Protein AF-A0A7J9PW36-F1 (afdb_monomer)

Sequence (111 aa):
MMLSTEISGLKLRNPTILASGILGETGESLINAARNGAGAVTTKSIGIKPKKGNKNPTVLETEYGLINAVGLANPGIDNYENEIKTALKSNVPVIGSVFGKNKKEFVLVSK

Solvent-accessible surface area (backbone atoms only — not comparable to full-atom values): 6256 Å² total; per-residue (Å²): 136,87,55,56,44,73,57,98,85,43,81,22,75,27,83,45,61,44,52,62,67,55,70,11,84,44,15,66,40,31,27,50,45,33,74,74,66,35,19,24,34,24,33,32,51,32,27,73,62,60,34,86,37,48,75,81,85,32,69,45,82,52,101,90,46,77,50,75,53,50,63,65,51,30,71,9,48,88,70,38,55,66,33,51,62,46,25,65,72,34,83,42,57,71,43,84,36,66,48,41,99,45,72,71,46,33,58,63,62,74,108

Mean predicted aligned error: 3.19 Å

Nearest PDB structures (foldseek):
  3tro-assembly1_B  TM=8.737E-01  e=1.787E-08  Leishmania major strain Friedlin
  1jub-assembly1_A  TM=8.792E-01  e=3.241E-08  Lactococcus lactis
  3w87-assembly1_A  TM=8.832E-01  e=5.879E-08  Trypanosoma cruzi strain CL Brener
  3mhu-assembly1_A  TM=8.836E-01  e=6.281E-08  Leishmania major strain Friedlin
  3gz3-assembly1_A  TM=8.705E-01  e=5.879E-08  Leishmania major

Radius of gyration: 15.06 Å; Cα contacts (8 Å, |Δi|>4): 206; chains: 1; bounding box: 43×25×38 Å

Secondary structure (DSSP, 8-state):
----EEETTEEESSS-BPPTTSS-SSHHHHHHHHHTT-SBEE---B-SS-B--SPSP-EEEETTEEEE-----B--GGGTHHHHHHHGGGSS-EE--B--SSHHHHHHHT-

pLDDT: mean 94.71, std 4.15, range [74.56, 98.19]

Foldseek 3Di:
DQQWDADPNFTFSHPAEADAPPLAQALVSLLVVLVVPGREYEHHAAFAAADQFDDPPAWDADPVGIDGRRRSGHHHDVVCVVRVVSNVVSPHHYHYHYDDPDPVRRVVGVD

Structure (mmCIF, N/CA/C/O backbone):
data_AF-A0A7J9PW36-F1
#
_entry.id   AF-A0A7J9PW36-F1
#
loop_
_atom_site.group_PDB
_atom_site.id
_atom_site.type_symbol
_atom_site.label_atom_id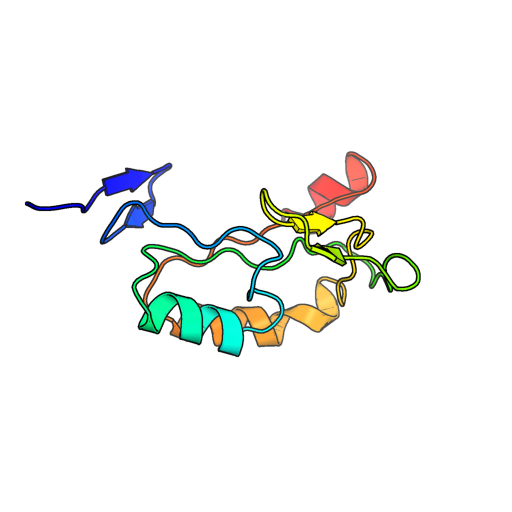
_atom_site.label_alt_id
_atom_site.label_comp_id
_atom_site.label_asym_id
_atom_site.label_entity_id
_atom_site.label_seq_id
_atom_site.pdbx_PDB_ins_code
_atom_site.Cartn_x
_atom_site.Cartn_y
_atom_site.Cartn_z
_atom_site.occupancy
_atom_site.B_iso_or_equiv
_atom_site.auth_seq_id
_atom_site.auth_comp_id
_atom_site.auth_asym_id
_atom_site.auth_atom_id
_atom_site.pdbx_PDB_model_num
ATOM 1 N N . MET A 1 1 ? -25.502 -7.962 14.309 1.00 74.94 1 MET A N 1
ATOM 2 C CA . MET A 1 1 ? -24.266 -8.773 14.412 1.00 74.94 1 MET A CA 1
ATOM 3 C C . MET A 1 1 ? -23.075 -7.838 14.536 1.00 74.94 1 MET A C 1
ATOM 5 O O . MET A 1 1 ? -23.060 -6.826 13.849 1.00 74.94 1 MET A O 1
ATOM 9 N N . MET A 1 2 ? -22.118 -8.147 15.412 1.00 88.12 2 MET A N 1
ATOM 10 C CA . MET A 1 2 ? -20.883 -7.374 15.587 1.00 88.12 2 MET A CA 1
ATOM 11 C C . MET A 1 2 ? -19.796 -7.977 14.687 1.00 88.12 2 MET A C 1
ATOM 13 O O . MET A 1 2 ? -19.514 -9.163 14.802 1.00 88.12 2 MET A O 1
ATOM 17 N N . LEU A 1 3 ? -19.239 -7.185 13.765 1.00 96.62 3 LEU A N 1
ATOM 18 C CA . LEU A 1 3 ? -18.222 -7.635 12.797 1.00 96.62 3 LEU A CA 1
ATOM 19 C C . LEU A 1 3 ? -16.785 -7.295 13.224 1.00 96.62 3 LEU A C 1
ATOM 21 O O . LEU A 1 3 ? -15.847 -7.575 12.485 1.00 96.62 3 LEU A O 1
ATOM 25 N N . SER A 1 4 ? -16.595 -6.655 14.377 1.00 97.38 4 SER A N 1
ATOM 26 C CA . SER A 1 4 ? -15.263 -6.278 14.853 1.00 97.38 4 SER A CA 1
ATOM 27 C C . SER A 1 4 ? -14.366 -7.499 15.035 1.00 97.38 4 SER A C 1
ATOM 29 O O . SER A 1 4 ? -14.819 -8.527 15.535 1.00 97.38 4 SER A O 1
ATOM 31 N N . THR A 1 5 ? -13.090 -7.361 14.688 1.00 97.75 5 THR A N 1
ATOM 32 C CA . THR A 1 5 ? -12.107 -8.447 14.757 1.00 97.75 5 THR A CA 1
ATOM 33 C C . THR A 1 5 ? -10.725 -7.909 15.113 1.00 97.75 5 THR A C 1
ATOM 35 O O . THR A 1 5 ? -10.468 -6.708 15.009 1.00 97.75 5 THR A O 1
ATOM 38 N N . GLU A 1 6 ? -9.823 -8.805 15.499 1.00 97.81 6 GLU A N 1
ATOM 39 C CA . GLU A 1 6 ? -8.401 -8.516 15.658 1.00 97.81 6 GLU A CA 1
ATOM 40 C C . GLU A 1 6 ? -7.589 -9.353 14.666 1.00 97.81 6 GLU A C 1
ATOM 42 O O . GLU A 1 6 ? -7.808 -10.558 14.546 1.00 97.81 6 GLU A O 1
ATOM 47 N N . ILE A 1 7 ? -6.681 -8.71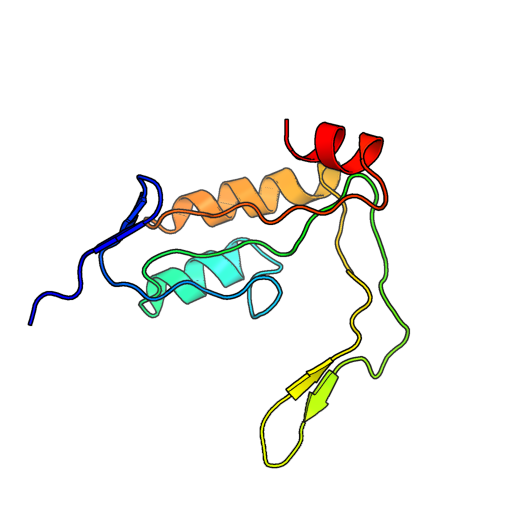8 13.919 1.00 96.56 7 ILE A N 1
ATOM 48 C CA . ILE A 1 7 ? -5.800 -9.387 12.950 1.00 96.56 7 ILE A CA 1
ATOM 49 C C . ILE A 1 7 ? -4.377 -8.901 13.195 1.00 96.56 7 ILE A C 1
ATOM 51 O O . ILE A 1 7 ? -4.102 -7.711 13.059 1.00 96.56 7 ILE A O 1
ATOM 55 N N . SER A 1 8 ? -3.467 -9.808 13.558 1.00 95.06 8 SER A N 1
ATOM 56 C CA . SER A 1 8 ? -2.053 -9.484 13.822 1.00 95.06 8 SER A CA 1
ATOM 57 C C . SER A 1 8 ? -1.859 -8.317 14.811 1.00 95.06 8 SER A C 1
ATOM 59 O O . SER A 1 8 ? -0.975 -7.484 14.625 1.00 95.06 8 SER A O 1
ATOM 61 N N . GLY A 1 9 ? -2.714 -8.221 15.837 1.00 96.00 9 GLY A N 1
ATOM 62 C CA . GLY A 1 9 ? -2.706 -7.135 16.829 1.00 96.00 9 GLY A CA 1
ATOM 63 C C . GLY A 1 9 ? -3.436 -5.851 16.406 1.00 96.00 9 GLY A C 1
ATOM 64 O O . GLY A 1 9 ? -3.567 -4.925 17.206 1.00 96.00 9 GLY A O 1
ATOM 65 N N . LEU A 1 10 ? -3.941 -5.768 15.169 1.00 96.19 10 LEU A N 1
ATOM 66 C CA . LEU A 1 10 ? -4.751 -4.642 14.702 1.00 96.19 10 LEU A CA 1
ATOM 67 C C . LEU A 1 10 ? -6.214 -4.848 15.085 1.00 96.19 10 LEU A C 1
ATOM 69 O O . LEU A 1 10 ? -6.860 -5.781 14.610 1.00 96.19 10 LEU A O 1
ATOM 73 N N . LYS A 1 11 ? -6.754 -3.935 15.894 1.00 96.94 11 LYS A N 1
ATOM 74 C CA . LYS A 1 11 ? -8.182 -3.891 16.224 1.00 96.94 11 LYS A CA 1
ATOM 75 C C . LYS A 1 11 ? -8.952 -3.223 15.092 1.00 96.94 11 LYS A C 1
ATOM 77 O O . LYS A 1 11 ? -8.754 -2.039 14.822 1.00 96.94 11 LYS A O 1
ATOM 82 N N . LEU A 1 12 ? -9.841 -3.972 14.448 1.00 98.12 12 LEU A N 1
ATOM 83 C CA . LEU A 1 12 ? -10.626 -3.513 13.308 1.00 98.12 12 LEU A CA 1
ATOM 84 C C . LEU A 1 12 ? -12.109 -3.459 13.673 1.00 98.12 12 LEU A C 1
ATOM 86 O O . LEU A 1 12 ? -12.667 -4.403 14.234 1.00 98.12 12 LEU A O 1
ATOM 90 N N . ARG A 1 13 ? -12.785 -2.373 13.289 1.00 96.94 13 ARG A N 1
ATOM 91 C CA . ARG A 1 13 ? -14.243 -2.235 13.471 1.00 96.94 13 ARG A CA 1
ATOM 92 C C . ARG A 1 13 ? -15.058 -3.242 12.644 1.00 96.94 13 ARG A C 1
ATOM 94 O O . ARG A 1 13 ? -16.215 -3.495 12.961 1.00 96.94 13 ARG A O 1
ATOM 101 N N . ASN A 1 14 ? -14.464 -3.782 11.579 1.00 97.75 14 ASN A N 1
ATOM 102 C CA . ASN A 1 14 ? -14.984 -4.846 10.719 1.00 97.75 14 ASN A CA 1
ATOM 103 C C . ASN A 1 14 ? -13.800 -5.522 9.978 1.00 97.75 14 ASN A C 1
ATOM 105 O O . ASN A 1 14 ? -12.711 -4.946 9.977 1.00 97.75 14 ASN A O 1
ATOM 109 N N . PRO A 1 15 ? -13.960 -6.697 9.338 1.00 97.12 15 PRO A N 1
ATOM 110 C CA . PRO A 1 15 ? -12.832 -7.443 8.773 1.00 97.12 15 PRO A CA 1
ATOM 111 C C . PRO A 1 15 ? -12.402 -6.962 7.377 1.00 97.12 15 PRO A C 1
ATOM 113 O O . PRO A 1 15 ? -11.542 -7.583 6.758 1.00 97.12 15 PRO A O 1
ATOM 116 N N . THR A 1 16 ? -13.011 -5.904 6.832 1.00 97.69 16 THR A N 1
ATOM 117 C CA . THR A 1 16 ? -12.702 -5.448 5.472 1.00 97.69 16 THR A CA 1
ATOM 118 C C . THR A 1 16 ? -11.419 -4.623 5.458 1.00 97.69 16 THR A C 1
ATOM 120 O O . THR A 1 16 ? -11.229 -3.723 6.278 1.00 97.69 16 THR A O 1
ATOM 123 N N . ILE A 1 17 ? -10.530 -4.918 4.514 1.00 97.75 17 ILE A N 1
ATOM 124 C CA . ILE A 1 17 ? -9.255 -4.221 4.340 1.00 97.75 17 ILE A CA 1
ATOM 125 C C . ILE A 1 17 ? -9.122 -3.857 2.864 1.00 97.75 17 ILE A C 1
ATOM 127 O O . ILE A 1 17 ? -9.286 -4.721 2.002 1.00 97.75 17 ILE A O 1
ATOM 131 N N . LEU A 1 18 ? -8.828 -2.590 2.560 1.00 97.62 18 LEU A N 1
ATOM 132 C CA . LEU A 1 18 ? -8.575 -2.176 1.178 1.00 97.62 18 LEU A CA 1
ATOM 133 C C . LEU A 1 18 ? -7.324 -2.887 0.642 1.00 97.62 18 LEU A C 1
ATOM 135 O O . LEU A 1 18 ? -6.262 -2.823 1.265 1.00 97.62 18 LEU A O 1
ATOM 139 N N . ALA A 1 19 ? -7.442 -3.538 -0.516 1.00 95.94 19 ALA A N 1
ATOM 140 C CA . ALA A 1 19 ? -6.322 -4.204 -1.170 1.00 95.94 19 ALA A CA 1
ATOM 141 C C . ALA A 1 19 ? -5.281 -3.1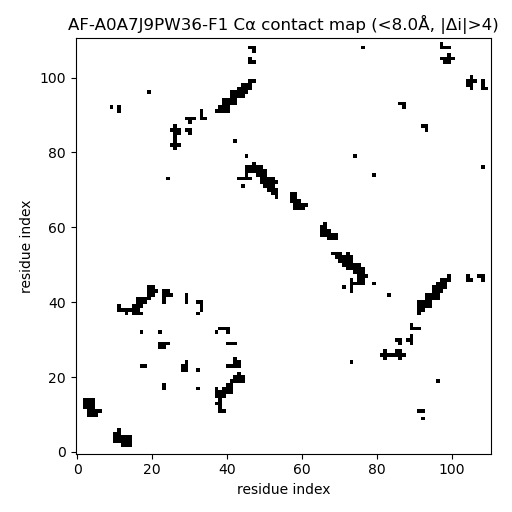91 -1.680 1.00 95.94 19 ALA A C 1
ATOM 143 O O . ALA A 1 19 ? -5.629 -2.165 -2.266 1.00 95.94 19 ALA A O 1
ATOM 144 N N . SER A 1 20 ? -3.992 -3.504 -1.509 1.00 95.06 20 SER A N 1
ATOM 145 C CA . SER A 1 20 ? -2.901 -2.677 -2.043 1.00 95.06 20 SER A CA 1
ATOM 146 C C . SER A 1 20 ? -3.045 -2.489 -3.553 1.00 95.06 20 SER A C 1
ATOM 148 O O . SER A 1 20 ? -3.253 -3.440 -4.306 1.00 95.06 20 SER A O 1
ATOM 150 N N . GLY A 1 21 ? -2.901 -1.245 -4.007 1.00 88.00 21 GLY A N 1
ATOM 151 C CA . GLY A 1 21 ? -2.958 -0.900 -5.424 1.00 88.00 21 GLY A CA 1
ATOM 152 C C . GLY A 1 21 ? -4.356 -0.701 -6.005 1.00 88.00 21 GLY A C 1
ATOM 153 O O . GLY A 1 21 ? -4.429 -0.342 -7.178 1.00 88.00 21 GLY A O 1
ATOM 154 N N . ILE A 1 22 ? -5.420 -0.848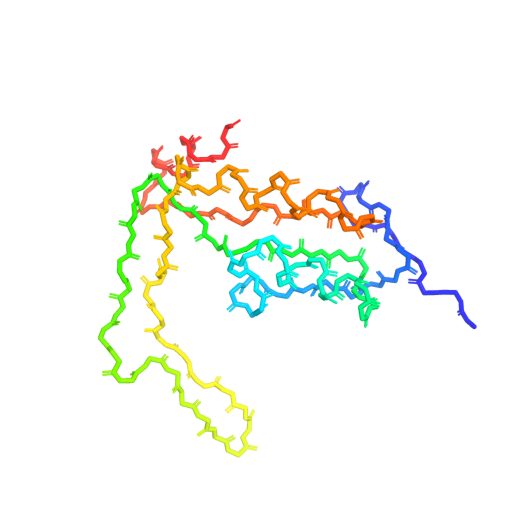 -5.208 1.00 89.12 22 ILE A N 1
ATOM 155 C CA . ILE A 1 22 ? -6.796 -0.483 -5.565 1.00 89.12 22 ILE A CA 1
ATOM 156 C C . ILE A 1 22 ? -7.187 0.751 -4.748 1.00 89.12 22 ILE A C 1
ATOM 158 O O . ILE A 1 22 ? -7.276 0.659 -3.531 1.00 89.12 22 ILE A O 1
ATOM 162 N N . LEU A 1 23 ? -7.388 1.909 -5.396 1.00 79.19 23 LEU A N 1
ATOM 163 C CA . LEU A 1 23 ? -7.755 3.179 -4.732 1.00 79.19 23 LEU A CA 1
ATOM 164 C C . LEU A 1 23 ? -6.875 3.540 -3.511 1.00 79.19 23 LEU A C 1
ATOM 166 O O . LEU A 1 23 ? -7.366 4.069 -2.519 1.00 79.19 23 LEU A O 1
ATOM 170 N N . GLY A 1 24 ? -5.578 3.232 -3.580 1.00 74.56 24 GLY A N 1
ATOM 171 C CA . GLY A 1 24 ? -4.629 3.400 -2.472 1.00 74.56 24 GLY A CA 1
ATOM 172 C C . GLY A 1 24 ? -3.308 4.040 -2.888 1.00 74.56 24 GLY A C 1
ATOM 173 O O . GLY A 1 24 ? -2.278 3.786 -2.266 1.00 74.56 24 GLY A O 1
ATOM 174 N N . GLU A 1 25 ? -3.314 4.802 -3.985 1.00 83.56 25 GLU A N 1
ATOM 175 C CA . GLU A 1 25 ? -2.131 5.537 -4.438 1.00 83.56 25 GLU A CA 1
ATOM 176 C C . GLU A 1 25 ? -1.932 6.809 -3.617 1.00 83.56 25 GLU A C 1
ATOM 178 O O . GLU A 1 25 ? -0.823 7.043 -3.164 1.00 83.56 25 GLU A O 1
ATOM 183 N N . THR A 1 26 ? -2.984 7.573 -3.327 1.00 93.12 26 THR A N 1
ATOM 184 C CA . THR A 1 26 ? -2.888 8.799 -2.518 1.00 93.12 26 THR A CA 1
ATOM 185 C C . THR A 1 26 ? -3.479 8.603 -1.125 1.00 93.12 26 THR A C 1
ATOM 187 O O . THR A 1 26 ? -4.398 7.802 -0.928 1.00 93.12 26 THR A O 1
ATOM 190 N N . GLY A 1 27 ? -3.019 9.380 -0.150 1.00 95.56 27 GLY A N 1
ATOM 191 C CA . GLY A 1 27 ? -3.586 9.430 1.191 1.00 95.56 27 GLY A CA 1
ATOM 192 C C . GLY A 1 27 ? -5.066 9.807 1.182 1.00 95.56 27 GLY A C 1
ATOM 193 O O . GLY A 1 27 ? -5.841 9.231 1.939 1.00 95.56 27 GLY A O 1
ATOM 194 N N . GLU A 1 28 ? -5.491 10.690 0.274 1.00 97.12 28 GLU A N 1
ATOM 195 C CA . GLU A 1 28 ? -6.909 11.040 0.104 1.00 97.12 28 GLU A CA 1
ATOM 196 C C . GLU A 1 28 ? -7.749 9.850 -0.383 1.00 97.12 28 GLU A C 1
ATOM 198 O O . GLU A 1 28 ? -8.852 9.626 0.119 1.00 97.12 28 GLU A O 1
ATOM 203 N N . SER A 1 29 ? -7.222 9.029 -1.301 1.00 96.50 29 SER A N 1
ATOM 204 C CA . SER A 1 29 ? -7.914 7.809 -1.743 1.00 96.50 29 SER A CA 1
ATOM 205 C C . SER A 1 29 ? -8.089 6.798 -0.598 1.00 96.50 29 SER A C 1
ATOM 207 O O . SER A 1 29 ? -9.167 6.219 -0.438 1.00 96.50 29 SER A O 1
ATOM 209 N N . LEU A 1 30 ? -7.089 6.693 0.285 1.00 97.25 30 LEU A N 1
ATOM 210 C CA . LEU A 1 30 ? -7.134 5.860 1.489 1.00 97.25 30 LEU A CA 1
ATOM 211 C C . LEU A 1 30 ? -8.139 6.397 2.523 1.00 97.25 30 LEU A C 1
ATOM 213 O O . LEU A 1 30 ? -8.951 5.634 3.047 1.00 97.25 30 LEU A O 1
ATOM 217 N N . ILE A 1 31 ? -8.156 7.711 2.775 1.00 98.00 31 ILE A N 1
ATOM 218 C CA . ILE A 1 31 ? -9.179 8.349 3.620 1.00 98.00 31 ILE A CA 1
ATOM 219 C C . ILE A 1 31 ? -10.575 8.074 3.057 1.00 98.00 31 ILE A C 1
ATOM 221 O O . ILE A 1 31 ? -11.491 7.746 3.813 1.00 98.00 31 ILE A O 1
ATOM 225 N N . ASN A 1 32 ? -10.755 8.188 1.741 1.00 97.06 32 ASN A N 1
ATOM 226 C CA . ASN A 1 32 ? -12.042 7.940 1.108 1.00 97.06 32 ASN A CA 1
ATOM 227 C C . ASN A 1 32 ? -12.509 6.489 1.309 1.00 97.06 32 ASN A C 1
ATOM 229 O O . ASN A 1 32 ? -13.659 6.270 1.687 1.00 97.06 32 ASN A O 1
ATOM 233 N N . ALA A 1 33 ? -11.628 5.498 1.146 1.00 97.31 33 ALA A N 1
ATOM 234 C CA . ALA A 1 33 ? -11.958 4.097 1.417 1.00 97.31 33 ALA A CA 1
ATOM 235 C C . ALA A 1 33 ? -12.356 3.862 2.887 1.00 97.31 33 ALA A C 1
ATOM 237 O O . ALA A 1 33 ? -13.351 3.190 3.169 1.00 97.31 33 ALA A O 1
ATOM 238 N N . ALA A 1 34 ? -11.635 4.473 3.833 1.00 97.62 34 ALA A N 1
ATOM 239 C CA . ALA A 1 34 ? -11.975 4.415 5.253 1.00 97.62 34 ALA A CA 1
ATOM 240 C C . ALA A 1 34 ? -13.337 5.062 5.556 1.00 97.62 34 ALA A C 1
ATOM 242 O O . ALA A 1 34 ? -14.155 4.485 6.278 1.00 97.62 34 ALA A O 1
ATOM 243 N N . ARG A 1 35 ? -13.637 6.228 4.970 1.00 97.44 35 ARG A N 1
ATOM 244 C CA . ARG A 1 35 ? -14.950 6.888 5.104 1.00 97.44 35 ARG A CA 1
ATOM 245 C C . ARG A 1 35 ? -16.090 6.022 4.566 1.00 97.44 35 ARG A C 1
ATOM 247 O O . ARG A 1 35 ? -17.165 6.024 5.152 1.00 97.44 35 ARG A O 1
ATOM 254 N N . ASN A 1 36 ? -15.830 5.230 3.525 1.00 97.06 36 ASN A N 1
ATOM 255 C CA . ASN A 1 36 ? -16.802 4.324 2.905 1.00 97.06 36 ASN A CA 1
ATOM 256 C C . ASN A 1 36 ? -16.853 2.919 3.538 1.00 97.06 36 ASN A C 1
ATOM 258 O O . ASN A 1 36 ? -17.430 1.999 2.966 1.00 97.06 36 ASN A O 1
ATOM 262 N N . GLY A 1 37 ? -16.291 2.745 4.738 1.00 96.38 37 GLY A N 1
ATOM 263 C CA . GLY A 1 37 ? -16.558 1.569 5.570 1.00 96.38 37 GLY A CA 1
ATOM 264 C C . GLY A 1 37 ? -15.406 0.581 5.720 1.00 96.38 37 GLY A C 1
ATOM 265 O O . GLY A 1 37 ? -15.542 -0.341 6.525 1.00 96.38 37 GLY A O 1
ATOM 266 N N . ALA A 1 38 ? -14.261 0.788 5.057 1.00 97.50 38 ALA A N 1
ATOM 267 C CA . ALA A 1 38 ? -13.095 -0.079 5.246 1.00 97.50 38 ALA A CA 1
ATOM 268 C C . ALA A 1 38 ? -12.689 -0.147 6.733 1.00 97.50 38 ALA A C 1
ATOM 270 O O . ALA A 1 38 ? -12.693 0.868 7.438 1.00 97.50 38 ALA A O 1
ATOM 271 N N . GLY A 1 39 ? -12.391 -1.346 7.232 1.00 97.69 39 GLY A N 1
ATOM 272 C CA . GLY A 1 39 ? -11.909 -1.580 8.597 1.00 97.69 39 GLY A CA 1
ATOM 273 C C . GLY A 1 39 ? -10.437 -1.206 8.779 1.00 97.69 39 GLY A C 1
ATOM 274 O O . GLY A 1 39 ? -10.058 -0.768 9.861 1.00 97.69 39 GLY A O 1
ATOM 275 N N . ALA A 1 40 ? -9.650 -1.328 7.709 1.00 98.19 40 ALA A N 1
ATOM 276 C CA . ALA A 1 40 ? -8.291 -0.815 7.548 1.00 98.19 40 ALA A CA 1
ATOM 277 C C . ALA A 1 40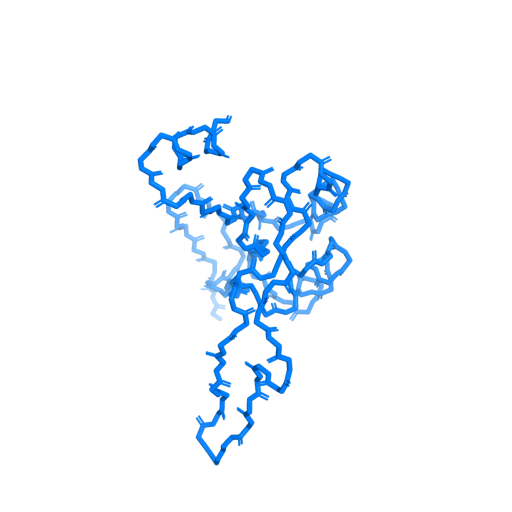 ? -8.021 -0.506 6.067 1.00 98.19 40 ALA A C 1
ATOM 279 O O . ALA A 1 40 ? -8.751 -0.954 5.177 1.00 98.19 40 ALA A O 1
ATOM 280 N N . VAL A 1 41 ? -6.953 0.238 5.789 1.00 97.94 41 VAL A N 1
ATOM 281 C CA . VAL A 1 41 ? -6.550 0.588 4.421 1.00 97.94 41 VAL A CA 1
ATOM 282 C C . VAL A 1 41 ? -5.091 0.237 4.175 1.00 97.94 41 VAL A C 1
ATOM 284 O O . VAL A 1 41 ? -4.264 0.371 5.072 1.00 97.94 41 VAL A O 1
ATOM 287 N N . THR A 1 42 ? -4.772 -0.208 2.960 1.00 97.38 42 THR A N 1
ATOM 288 C CA . THR A 1 42 ? -3.408 -0.601 2.584 1.00 97.38 42 THR A CA 1
ATOM 289 C C . THR A 1 42 ? -2.870 0.346 1.524 1.00 97.38 42 THR A C 1
ATOM 291 O O . THR A 1 42 ? -3.520 0.558 0.501 1.00 97.38 42 THR A O 1
ATOM 294 N N . THR A 1 43 ? -1.678 0.900 1.743 1.00 95.56 43 THR A N 1
ATOM 295 C CA . THR A 1 43 ? -1.013 1.754 0.748 1.00 95.56 43 THR A CA 1
AT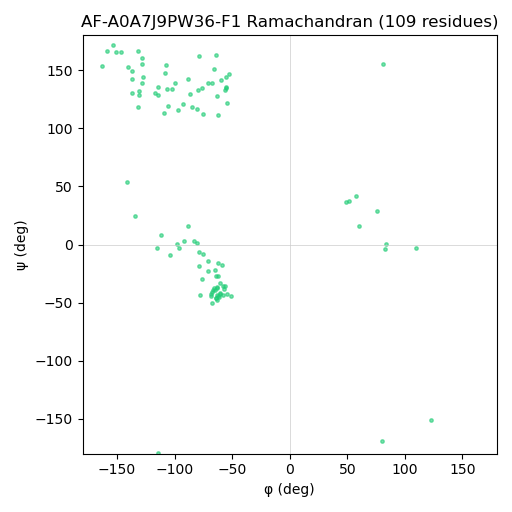OM 296 C C . THR A 1 43 ? -0.676 0.963 -0.514 1.00 95.56 43 THR A C 1
ATOM 298 O O . THR A 1 43 ? -0.581 -0.268 -0.491 1.00 95.56 43 THR A O 1
ATOM 301 N N . LYS A 1 44 ? -0.394 1.658 -1.621 1.00 94.31 44 LYS A N 1
ATOM 302 C CA . LYS A 1 44 ? 0.334 1.057 -2.747 1.00 94.31 44 LYS A CA 1
ATOM 303 C C . LYS A 1 44 ? 1.632 0.418 -2.242 1.00 94.31 44 LYS A C 1
ATOM 305 O O . LYS A 1 44 ? 2.249 0.934 -1.315 1.00 94.31 44 LYS A O 1
ATOM 310 N N . SER A 1 45 ? 2.066 -0.683 -2.857 1.00 95.50 45 SER A N 1
ATOM 311 C CA . SER A 1 45 ? 3.388 -1.252 -2.580 1.00 95.50 45 SER A CA 1
ATOM 312 C C . SER A 1 45 ? 4.493 -0.268 -2.971 1.00 95.50 45 SER A C 1
ATOM 314 O O . SER A 1 45 ? 4.698 -0.010 -4.160 1.00 95.50 45 SER A O 1
ATOM 316 N N . ILE A 1 46 ? 5.206 0.259 -1.978 1.00 95.00 46 ILE A N 1
ATOM 317 C CA . ILE A 1 46 ? 6.279 1.240 -2.159 1.00 95.00 46 ILE A CA 1
ATOM 318 C C . ILE A 1 46 ? 7.648 0.563 -2.097 1.00 95.00 46 ILE A C 1
ATOM 320 O O . ILE A 1 46 ? 7.887 -0.339 -1.295 1.00 95.00 46 ILE A O 1
ATOM 324 N N . GLY A 1 47 ? 8.548 0.987 -2.981 1.00 95.12 47 GLY A N 1
ATOM 325 C CA . GLY A 1 47 ? 9.948 0.574 -2.980 1.00 95.12 47 GLY A CA 1
ATOM 326 C C . GLY A 1 47 ? 10.868 1.751 -2.674 1.00 95.12 47 GLY A C 1
ATOM 327 O O . GLY A 1 47 ? 10.426 2.882 -2.505 1.00 95.12 47 GLY A O 1
ATOM 328 N N . ILE A 1 48 ? 12.177 1.501 -2.665 1.00 94.19 48 ILE A N 1
ATOM 329 C CA . ILE A 1 48 ? 13.174 2.554 -2.411 1.00 94.19 48 ILE A CA 1
ATOM 330 C C . ILE A 1 48 ? 13.163 3.620 -3.509 1.00 94.19 48 ILE A C 1
ATOM 332 O O . ILE A 1 48 ? 13.190 4.811 -3.228 1.00 94.19 48 ILE A O 1
ATOM 336 N N . LYS A 1 49 ? 13.138 3.193 -4.776 1.00 93.69 49 LYS A N 1
ATOM 337 C CA . LYS A 1 49 ? 13.224 4.094 -5.930 1.00 93.69 49 LYS A CA 1
ATOM 338 C C . LYS A 1 49 ? 11.882 4.195 -6.658 1.00 93.69 49 LYS A C 1
ATOM 340 O O . LYS A 1 49 ? 11.189 3.175 -6.751 1.00 93.69 49 LYS A O 1
ATOM 345 N N . PRO A 1 50 ? 11.567 5.362 -7.252 1.00 94.38 50 PRO A N 1
ATOM 346 C CA . PRO A 1 50 ? 10.399 5.509 -8.105 1.00 94.38 50 PRO A CA 1
ATOM 347 C C . PRO A 1 50 ? 10.402 4.492 -9.248 1.00 94.38 50 PRO A C 1
ATOM 349 O O . PRO A 1 50 ? 11.445 4.186 -9.836 1.00 94.38 50 PRO A O 1
ATOM 352 N N . LYS A 1 51 ? 9.217 4.002 -9.611 1.00 94.75 51 LYS A N 1
ATOM 353 C CA . LYS A 1 51 ? 9.000 3.163 -10.791 1.00 94.75 51 LYS A CA 1
ATOM 354 C C . LYS A 1 51 ? 7.834 3.708 -11.596 1.00 94.75 51 LYS A C 1
ATOM 356 O O . LYS A 1 51 ? 6.755 3.920 -11.059 1.00 94.75 51 LYS A O 1
ATOM 361 N N . LYS A 1 52 ? 8.039 3.842 -12.909 1.00 94.94 52 LYS A N 1
ATOM 362 C CA . LYS A 1 52 ? 6.979 4.233 -13.852 1.00 94.94 52 LYS A CA 1
ATOM 363 C C . LYS A 1 52 ? 5.935 3.135 -14.081 1.00 94.94 52 LYS A C 1
ATOM 365 O O . LYS A 1 52 ? 4.824 3.441 -14.480 1.00 94.94 52 LYS A O 1
ATOM 370 N N . GLY A 1 53 ? 6.293 1.875 -13.828 1.00 95.19 53 GLY A N 1
ATOM 371 C CA . GLY A 1 53 ? 5.463 0.730 -14.194 1.00 95.19 53 GLY A CA 1
ATOM 372 C C . GLY A 1 53 ? 5.588 0.349 -15.668 1.00 95.19 53 GLY A C 1
ATOM 373 O O . GLY A 1 53 ? 6.494 0.806 -16.371 1.00 95.19 53 GLY A O 1
ATOM 374 N N . ASN A 1 54 ? 4.695 -0.529 -16.112 1.00 97.31 54 ASN A N 1
ATOM 375 C CA . ASN A 1 54 ? 4.628 -0.981 -17.500 1.00 97.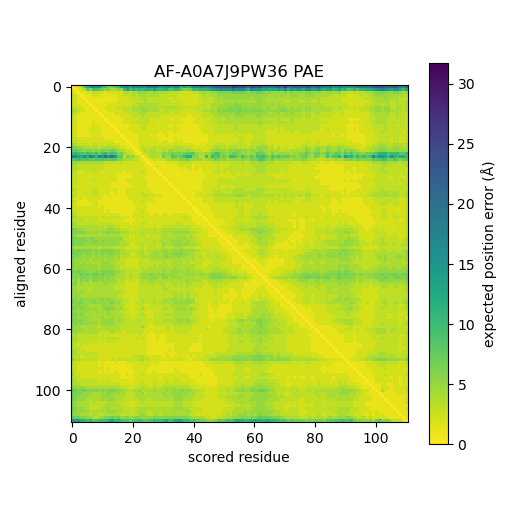31 54 ASN A CA 1
ATOM 376 C C . ASN A 1 54 ? 3.931 0.061 -18.393 1.00 97.31 54 ASN A C 1
ATOM 378 O O . ASN A 1 54 ? 3.233 0.951 -17.909 1.00 97.31 54 ASN A O 1
ATOM 382 N N . LYS A 1 55 ? 4.119 -0.041 -19.716 1.00 96.88 55 LYS A N 1
ATOM 383 C CA . LYS A 1 55 ? 3.412 0.817 -20.680 1.00 96.88 55 LYS A CA 1
ATOM 384 C C . LYS A 1 55 ? 1.935 0.433 -20.737 1.00 96.88 55 LYS A C 1
ATOM 386 O O . LYS A 1 55 ? 1.612 -0.750 -20.752 1.00 96.88 55 LYS A O 1
ATOM 391 N N . ASN A 1 56 ? 1.064 1.435 -20.804 1.00 95.31 56 ASN A N 1
ATOM 392 C CA . ASN A 1 56 ? -0.371 1.216 -20.954 1.00 95.31 56 ASN A CA 1
ATOM 393 C C . ASN A 1 56 ? -0.723 0.578 -22.313 1.00 95.31 56 ASN A C 1
ATOM 395 O O . ASN A 1 56 ? -0.008 0.827 -23.288 1.00 95.31 56 ASN A O 1
ATOM 399 N N . PRO A 1 57 ? -1.825 -0.196 -22.387 1.00 95.81 57 PRO A N 1
ATOM 400 C CA . PRO A 1 57 ? -2.760 -0.505 -21.296 1.00 95.81 57 PRO A CA 1
ATOM 401 C C . PRO A 1 57 ? -2.201 -1.546 -20.310 1.00 95.81 57 PRO A C 1
ATOM 403 O O . PRO A 1 57 ? -1.643 -2.561 -20.711 1.00 95.81 57 PRO A O 1
ATOM 406 N N . THR A 1 58 ? -2.352 -1.288 -19.006 1.00 96.12 58 THR A N 1
ATOM 407 C CA . THR A 1 58 ? -1.873 -2.184 -17.932 1.00 96.12 58 THR A CA 1
ATOM 408 C C . THR A 1 58 ? -2.990 -2.776 -17.078 1.00 96.12 58 THR A C 1
ATOM 410 O O . THR A 1 58 ? -2.707 -3.584 -16.197 1.00 96.12 58 THR A O 1
ATOM 413 N N . VAL A 1 59 ? -4.245 -2.399 -17.322 1.00 95.88 59 VAL A N 1
ATOM 414 C CA . VAL A 1 59 ? -5.436 -2.943 -16.664 1.00 95.88 59 VAL A CA 1
ATOM 415 C C . VAL A 1 59 ? -6.486 -3.155 -17.744 1.00 95.88 59 VAL A C 1
ATOM 417 O O . VAL A 1 59 ? -6.723 -2.251 -18.543 1.00 95.88 59 VAL A O 1
ATOM 420 N N . LEU A 1 60 ? -7.079 -4.343 -17.777 1.00 96.94 60 LEU A N 1
ATOM 421 C CA . LEU A 1 60 ? -8.150 -4.711 -18.694 1.00 96.94 60 LEU A CA 1
ATOM 422 C C . LEU A 1 60 ? -9.315 -5.288 -17.895 1.00 96.94 60 LEU A C 1
ATOM 424 O O . LEU A 1 60 ? -9.108 -6.062 -16.958 1.00 96.94 60 LEU A O 1
ATOM 428 N N . GLU A 1 61 ? -10.527 -4.911 -18.278 1.00 97.12 61 GLU A N 1
ATOM 429 C CA . GLU A 1 61 ? -11.760 -5.477 -17.743 1.00 97.12 61 GLU A CA 1
ATOM 430 C C . GLU A 1 61 ? -12.177 -6.706 -18.553 1.00 97.12 61 GLU A C 1
ATOM 432 O O . GLU A 1 61 ? -12.000 -6.773 -19.769 1.00 97.12 61 GLU A O 1
ATOM 437 N N . THR A 1 62 ? -12.708 -7.695 -17.848 1.00 96.81 62 THR A N 1
ATOM 438 C CA . THR A 1 62 ? -13.263 -8.938 -18.377 1.00 96.81 62 THR A CA 1
ATOM 439 C C . THR A 1 62 ? -14.629 -9.163 -17.739 1.00 96.81 62 THR A C 1
ATOM 441 O O . THR A 1 62 ? -14.935 -8.574 -16.703 1.00 96.81 62 THR A O 1
ATOM 444 N N . GLU A 1 63 ? -15.416 -10.090 -18.282 1.00 97.75 63 GLU A N 1
ATOM 445 C CA . GLU A 1 63 ? -16.712 -10.479 -17.701 1.00 97.75 63 GLU A CA 1
ATOM 446 C C . GLU A 1 63 ? -16.601 -11.011 -16.258 1.00 97.75 63 GLU A C 1
ATOM 44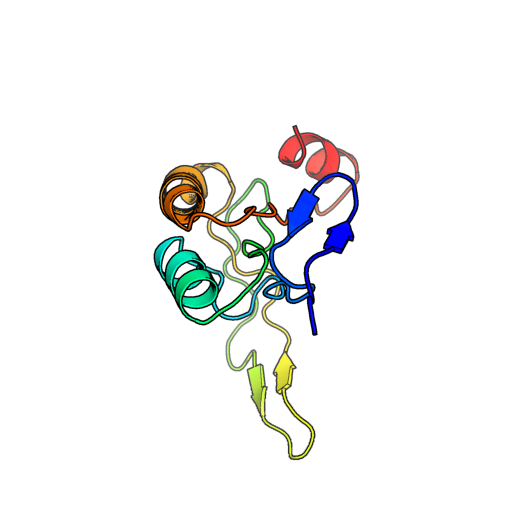8 O O . GLU A 1 63 ? -17.589 -11.041 -15.528 1.00 97.75 63 GLU A O 1
ATOM 453 N N . TYR A 1 64 ? -15.395 -11.396 -15.824 1.00 96.12 64 TYR A N 1
ATOM 454 C CA . TYR A 1 64 ? -15.123 -11.976 -14.507 1.00 96.12 64 TYR A CA 1
ATOM 455 C C . TYR A 1 64 ? -14.291 -11.062 -13.591 1.00 96.12 64 TYR A C 1
ATOM 457 O O . TYR A 1 64 ? -13.857 -11.493 -12.523 1.00 96.12 64 TYR A O 1
ATOM 465 N N . GLY A 1 65 ? -14.045 -9.808 -13.991 1.00 95.62 65 GLY A N 1
ATOM 466 C CA . GLY A 1 65 ? -13.271 -8.834 -13.217 1.00 95.62 65 GLY A CA 1
ATOM 467 C C . GLY A 1 65 ? -12.068 -8.270 -13.972 1.00 95.62 65 GLY A C 1
ATOM 468 O O . GLY A 1 65 ? -12.081 -8.164 -15.195 1.00 95.62 65 GLY A O 1
ATOM 469 N N . LEU A 1 66 ? -11.019 -7.880 -13.243 1.00 95.81 66 LEU A N 1
ATOM 470 C CA . LEU A 1 66 ? -9.881 -7.137 -13.793 1.00 95.81 66 LEU A CA 1
ATOM 471 C C . LEU A 1 66 ? -8.622 -8.004 -13.933 1.00 95.81 66 LEU A C 1
ATOM 473 O O . LEU A 1 66 ? -8.195 -8.657 -12.981 1.00 95.81 66 LEU A O 1
ATOM 477 N N . ILE A 1 67 ? -7.957 -7.913 -15.086 1.00 96.12 67 ILE A N 1
ATOM 478 C CA . ILE A 1 67 ? -6.587 -8.399 -15.302 1.00 96.12 67 ILE A CA 1
ATOM 479 C C . ILE A 1 67 ? -5.650 -7.192 -15.265 1.00 96.12 67 ILE A C 1
ATOM 481 O O . ILE A 1 67 ? -5.932 -6.173 -15.893 1.00 96.12 67 ILE A O 1
ATOM 485 N N . ASN A 1 68 ? -4.523 -7.285 -14.551 1.00 95.44 68 ASN A N 1
ATOM 486 C CA . ASN A 1 68 ? -3.562 -6.185 -14.483 1.00 95.44 68 ASN A CA 1
ATOM 487 C C . ASN A 1 68 ? -2.096 -6.622 -14.595 1.00 95.44 68 ASN A C 1
ATOM 489 O O . ASN A 1 68 ? -1.697 -7.688 -14.134 1.00 95.44 68 ASN A O 1
ATOM 493 N N . ALA A 1 69 ? -1.293 -5.730 -15.167 1.00 96.62 69 ALA A N 1
ATOM 494 C CA . ALA A 1 69 ? 0.153 -5.805 -15.286 1.00 96.62 69 ALA A CA 1
ATOM 495 C C . ALA A 1 69 ? 0.760 -4.406 -15.069 1.00 96.62 69 ALA A C 1
ATOM 497 O O . ALA A 1 69 ? 1.505 -3.909 -15.907 1.00 96.62 69 ALA A O 1
ATOM 498 N N . VAL A 1 70 ? 0.444 -3.744 -13.946 1.00 95.06 70 VAL A N 1
ATOM 499 C CA . VAL A 1 70 ? 0.865 -2.349 -13.660 1.00 95.06 70 VAL A CA 1
ATOM 500 C C . VAL A 1 70 ? 2.390 -2.195 -13.534 1.00 95.06 70 VAL A C 1
ATOM 502 O O . VAL A 1 70 ? 2.941 -1.131 -13.803 1.00 95.06 70 VAL A O 1
ATOM 505 N N . GLY A 1 71 ? 3.108 -3.249 -13.135 1.00 94.44 71 GLY A N 1
ATOM 506 C CA . GLY A 1 71 ? 4.575 -3.219 -13.040 1.00 94.44 71 GLY A CA 1
ATOM 507 C C . GLY A 1 71 ? 5.117 -2.456 -11.822 1.00 94.44 71 GLY A C 1
ATOM 508 O O . GLY A 1 71 ? 6.225 -1.916 -11.874 1.00 94.44 71 GLY A O 1
ATOM 509 N N . LEU A 1 72 ? 4.354 -2.426 -10.720 1.00 93.00 72 LEU A N 1
ATOM 510 C CA . LEU A 1 72 ? 4.712 -1.739 -9.469 1.00 93.00 72 LEU A CA 1
ATOM 511 C C . LEU A 1 72 ? 4.976 -0.238 -9.670 1.00 93.00 72 LEU A C 1
ATOM 513 O O . LEU A 1 72 ? 5.937 0.290 -9.116 1.00 93.00 72 LEU A O 1
ATOM 517 N N . ALA A 1 73 ? 4.158 0.446 -10.478 1.00 93.19 73 ALA A N 1
ATOM 518 C CA . ALA A 1 73 ? 4.191 1.906 -10.562 1.00 93.19 73 ALA A CA 1
ATOM 519 C C . ALA A 1 73 ? 4.030 2.511 -9.155 1.00 93.19 73 ALA A C 1
ATOM 521 O O . ALA A 1 73 ? 3.072 2.174 -8.455 1.00 93.19 73 ALA A O 1
ATOM 522 N N . ASN A 1 74 ? 5.008 3.307 -8.719 1.00 93.38 74 ASN A N 1
ATOM 523 C CA . ASN A 1 74 ? 5.031 3.935 -7.398 1.00 93.38 74 ASN A CA 1
ATOM 524 C C . ASN A 1 74 ? 6.045 5.098 -7.367 1.00 93.38 74 ASN A C 1
ATOM 526 O O . ASN A 1 74 ? 7.036 5.059 -8.106 1.00 93.38 74 ASN A O 1
ATOM 530 N N . PRO A 1 75 ? 5.853 6.101 -6.496 1.00 92.12 75 PRO A N 1
ATOM 531 C CA . PRO A 1 75 ? 6.726 7.272 -6.433 1.00 92.12 75 PRO A CA 1
ATOM 532 C C . PRO A 1 75 ? 8.047 7.030 -5.682 1.00 92.12 75 PRO A C 1
ATOM 534 O O . PRO A 1 75 ? 8.924 7.888 -5.723 1.00 92.12 75 PRO A O 1
ATOM 537 N N . GLY A 1 76 ? 8.238 5.868 -5.047 1.00 93.44 76 GLY A N 1
ATOM 538 C CA . GLY A 1 76 ? 9.356 5.607 -4.136 1.00 93.44 76 GLY A CA 1
ATOM 539 C C . GLY A 1 76 ? 9.108 6.178 -2.735 1.00 93.44 76 GLY A C 1
ATOM 540 O O . GLY A 1 76 ? 8.325 7.113 -2.575 1.00 93.44 76 GLY A O 1
ATOM 541 N N . ILE A 1 77 ? 9.759 5.605 -1.720 1.00 92.00 77 ILE A N 1
ATOM 542 C CA . ILE A 1 77 ? 9.481 5.904 -0.305 1.00 92.00 77 ILE A CA 1
ATOM 543 C C . ILE A 1 77 ? 9.718 7.371 0.066 1.00 92.00 77 ILE A C 1
ATOM 545 O O . ILE A 1 77 ? 8.859 7.973 0.706 1.00 92.00 77 ILE A O 1
ATOM 549 N N . ASP A 1 78 ? 10.798 7.970 -0.440 1.00 91.25 78 ASP A N 1
ATOM 550 C CA . ASP A 1 78 ? 11.160 9.366 -0.155 1.00 91.25 78 ASP A CA 1
ATOM 551 C C . ASP A 1 78 ? 10.102 10.364 -0.654 1.00 91.25 78 ASP A C 1
ATOM 553 O O . ASP A 1 78 ? 9.932 11.440 -0.091 1.00 91.25 78 ASP A O 1
ATOM 557 N N . ASN A 1 79 ? 9.346 9.996 -1.693 1.00 91.75 79 ASN A N 1
ATOM 558 C CA . ASN A 1 79 ? 8.290 10.832 -2.265 1.00 91.75 79 ASN A CA 1
ATOM 559 C C . ASN A 1 79 ? 6.894 10.484 -1.724 1.00 91.75 79 ASN A C 1
ATOM 561 O O . ASN A 1 79 ? 5.917 11.125 -2.106 1.00 91.75 79 ASN A O 1
ATOM 565 N N . TYR A 1 80 ? 6.776 9.455 -0.879 1.00 93.12 80 TYR A N 1
ATOM 566 C CA . TYR A 1 80 ? 5.488 8.935 -0.415 1.00 93.12 80 TYR A CA 1
ATOM 567 C C . TYR A 1 80 ? 5.125 9.344 1.015 1.00 93.12 80 TYR A C 1
ATOM 569 O O . TYR A 1 80 ? 3.995 9.141 1.457 1.00 93.12 80 TYR A O 1
ATOM 577 N N . GLU A 1 81 ? 6.059 9.956 1.744 1.00 92.19 81 GLU A N 1
ATOM 578 C CA . GLU A 1 81 ? 5.883 10.320 3.153 1.00 92.19 81 GLU A CA 1
ATOM 579 C C . GLU A 1 81 ? 4.626 11.175 3.394 1.00 92.19 81 GLU A C 1
ATOM 581 O O . GLU A 1 81 ? 3.862 10.928 4.331 1.00 92.19 81 GLU A O 1
ATOM 586 N N . ASN A 1 82 ? 4.370 12.155 2.524 1.00 94.31 82 ASN A N 1
ATOM 587 C CA . ASN A 1 82 ? 3.205 13.033 2.646 1.00 94.31 82 ASN A CA 1
ATOM 588 C C . ASN A 1 82 ? 1.882 12.281 2.457 1.00 94.31 82 ASN A C 1
ATOM 590 O O . ASN A 1 82 ? 0.922 12.546 3.180 1.00 94.31 82 ASN A O 1
ATOM 594 N N . GLU A 1 83 ? 1.838 11.306 1.548 1.00 95.38 83 GLU A N 1
ATOM 595 C CA . GLU A 1 83 ? 0.644 10.487 1.327 1.00 95.38 83 GLU A CA 1
ATOM 596 C C . GLU A 1 83 ? 0.347 9.606 2.544 1.00 95.38 83 GLU A C 1
ATOM 598 O O . GLU A 1 83 ? -0.807 9.505 2.964 1.00 95.38 83 GLU A O 1
ATOM 603 N N . ILE A 1 84 ? 1.383 9.049 3.185 1.00 94.00 84 ILE A N 1
ATOM 604 C CA . ILE A 1 84 ? 1.237 8.294 4.440 1.00 94.00 84 ILE A CA 1
ATOM 605 C C . ILE A 1 84 ? 0.713 9.206 5.556 1.00 94.00 84 ILE A C 1
ATOM 607 O O . ILE A 1 84 ? -0.256 8.855 6.230 1.00 94.00 84 ILE A O 1
ATOM 611 N N . LYS A 1 85 ? 1.303 10.397 5.738 1.00 95.81 85 LYS A N 1
ATOM 612 C CA . LYS A 1 85 ? 0.846 11.376 6.745 1.00 95.81 85 LYS A CA 1
ATOM 613 C C . LYS A 1 85 ? -0.619 11.755 6.554 1.00 95.81 85 LYS A C 1
ATOM 615 O O . LYS A 1 85 ? -1.345 11.924 7.533 1.00 95.81 85 LYS A O 1
ATOM 620 N N . THR A 1 86 ? -1.063 11.879 5.306 1.00 97.62 86 THR A N 1
ATOM 621 C CA . THR A 1 86 ? -2.473 12.103 4.981 1.00 97.62 86 THR A CA 1
ATOM 622 C C . THR A 1 86 ? -3.311 10.873 5.327 1.00 97.62 86 THR A C 1
ATOM 624 O O . THR A 1 86 ? -4.274 11.001 6.078 1.00 97.62 86 THR A O 1
ATOM 627 N N . ALA A 1 87 ? -2.914 9.673 4.895 1.00 96.69 87 ALA A N 1
ATOM 628 C CA . ALA A 1 87 ? -3.636 8.427 5.170 1.00 96.69 87 ALA A CA 1
ATOM 629 C C . ALA A 1 87 ? -3.850 8.159 6.670 1.00 96.69 87 ALA A C 1
ATOM 631 O O . ALA A 1 87 ? -4.905 7.661 7.064 1.00 96.69 87 ALA A O 1
ATOM 632 N N . LEU A 1 88 ? -2.888 8.525 7.524 1.00 97.12 88 LEU A N 1
ATOM 633 C CA . LEU A 1 88 ? -2.989 8.375 8.983 1.00 97.12 88 LEU A CA 1
ATOM 634 C C . LEU A 1 88 ? -4.140 9.186 9.608 1.00 97.12 88 LEU A C 1
ATOM 636 O O . LEU A 1 88 ? -4.571 8.881 10.716 1.00 97.12 88 LEU A O 1
ATOM 640 N N . LYS A 1 89 ? -4.704 10.167 8.891 1.00 97.75 89 LYS A N 1
ATOM 641 C CA . LYS A 1 89 ? -5.898 10.928 9.306 1.00 97.75 89 LYS A CA 1
ATOM 642 C C . LYS A 1 89 ? -7.220 10.185 9.041 1.00 97.75 89 LYS A C 1
ATOM 644 O O . LYS A 1 89 ? -8.290 10.733 9.285 1.00 97.75 89 LYS A O 1
ATOM 649 N N . SER A 1 90 ? -7.172 8.957 8.516 1.00 96.12 90 SER A N 1
ATOM 650 C CA . SER A 1 90 ? -8.351 8.165 8.126 1.00 96.12 90 SER A CA 1
ATOM 651 C C . SER A 1 90 ? -9.135 7.542 9.293 1.00 96.12 90 SER A C 1
ATOM 653 O O . SER A 1 90 ? -10.226 7.015 9.071 1.00 96.12 90 SER A O 1
ATOM 655 N N . ASN A 1 91 ? -8.620 7.612 10.527 1.00 95.19 91 ASN A N 1
ATOM 656 C CA . ASN A 1 91 ? -9.202 7.013 11.742 1.00 95.19 91 ASN A CA 1
ATOM 657 C C . ASN A 1 91 ? -9.360 5.480 11.708 1.00 95.19 91 ASN A C 1
ATOM 659 O O . ASN A 1 91 ? -10.077 4.911 12.533 1.00 95.19 91 ASN A O 1
ATOM 663 N N . VAL A 1 92 ? -8.684 4.800 10.781 1.00 97.62 92 VAL A N 1
ATOM 664 C CA . VAL A 1 92 ? -8.550 3.338 10.751 1.00 97.62 92 VAL A CA 1
ATOM 665 C C . VAL A 1 92 ? -7.073 2.963 10.635 1.00 97.62 92 VAL A C 1
ATOM 667 O O . VAL A 1 92 ? -6.267 3.803 10.228 1.00 97.62 92 VAL A O 1
ATOM 670 N N . PRO A 1 93 ? -6.678 1.726 10.979 1.00 98.06 93 PRO A N 1
ATOM 671 C CA . PRO A 1 93 ? -5.307 1.282 10.766 1.00 98.06 93 PRO A CA 1
ATOM 672 C C . PRO A 1 93 ? -4.875 1.434 9.302 1.00 98.06 93 PRO A C 1
ATOM 674 O O . PRO A 1 93 ? -5.601 1.052 8.379 1.00 98.06 93 PRO A O 1
ATOM 677 N N . VAL A 1 94 ? -3.672 1.974 9.108 1.00 97.19 94 VAL A N 1
ATOM 678 C CA . VAL A 1 94 ? -3.019 2.108 7.801 1.00 97.19 94 VAL A CA 1
ATOM 679 C C . VAL A 1 94 ? -1.913 1.064 7.710 1.00 97.19 94 VAL A C 1
ATOM 681 O O . VAL A 1 94 ? -0.981 1.065 8.512 1.00 97.19 94 VAL A O 1
ATOM 684 N N . ILE A 1 95 ? -2.018 0.171 6.732 1.00 96.94 95 ILE A N 1
ATOM 685 C CA . ILE A 1 95 ? -1.051 -0.893 6.469 1.00 96.94 95 ILE A CA 1
ATOM 686 C C . ILE A 1 95 ? -0.111 -0.421 5.359 1.00 96.94 95 ILE A C 1
ATOM 688 O O . ILE A 1 95 ? -0.529 -0.202 4.220 1.00 96.94 95 ILE A O 1
ATOM 692 N N . GLY A 1 96 ? 1.172 -0.272 5.685 1.00 94.81 96 GLY A N 1
ATOM 693 C CA . GLY A 1 96 ? 2.211 0.040 4.707 1.00 94.81 96 GLY A CA 1
ATOM 694 C C . GLY A 1 96 ? 2.559 -1.191 3.874 1.00 94.81 96 GLY A C 1
ATOM 695 O O . GLY A 1 96 ? 3.127 -2.153 4.387 1.00 94.81 96 GLY A O 1
ATOM 696 N N . SER A 1 97 ? 2.231 -1.172 2.583 1.00 95.94 97 SER A N 1
ATOM 697 C CA . SER A 1 97 ? 2.691 -2.198 1.649 1.00 95.94 97 SER A CA 1
ATOM 698 C C . SER A 1 97 ? 4.056 -1.807 1.094 1.00 95.94 97 SER A C 1
ATOM 700 O O . SER A 1 97 ? 4.230 -0.705 0.576 1.00 95.94 97 SER A O 1
ATOM 702 N N . VAL A 1 98 ? 5.019 -2.725 1.152 1.00 95.62 98 VAL A N 1
ATOM 703 C CA . VAL A 1 98 ? 6.379 -2.501 0.652 1.00 95.62 98 VAL A CA 1
ATOM 704 C C . VAL A 1 98 ? 6.820 -3.613 -0.290 1.00 95.62 98 VAL A C 1
ATOM 706 O O . VAL A 1 98 ? 6.334 -4.742 -0.215 1.00 95.62 98 VAL A O 1
ATOM 709 N N . PHE A 1 99 ? 7.760 -3.308 -1.182 1.00 95.25 99 PHE A N 1
ATOM 710 C CA . PHE A 1 99 ? 8.435 -4.314 -1.998 1.00 95.25 99 PHE A CA 1
ATOM 711 C C . PHE A 1 99 ? 9.927 -3.997 -2.147 1.00 95.25 99 PHE A C 1
ATOM 713 O O . PHE A 1 99 ? 10.349 -2.843 -2.161 1.00 95.25 99 PHE A O 1
ATOM 720 N N . GLY A 1 100 ? 10.731 -5.039 -2.343 1.00 94.19 100 GLY A N 1
ATOM 721 C CA . GLY A 1 100 ? 12.137 -4.923 -2.714 1.00 94.19 100 GLY A CA 1
ATOM 722 C C . GLY A 1 100 ? 12.464 -5.938 -3.797 1.00 94.19 100 GLY A C 1
ATOM 723 O O . GLY A 1 100 ? 11.960 -7.058 -3.760 1.00 94.19 100 GLY A O 1
ATOM 724 N N . LYS A 1 101 ? 13.307 -5.576 -4.772 1.00 90.56 101 LYS A N 1
ATOM 725 C CA . LYS A 1 101 ? 13.648 -6.500 -5.874 1.00 90.56 101 LYS A CA 1
ATOM 726 C C . LYS A 1 101 ? 14.540 -7.665 -5.429 1.00 90.56 101 LYS A C 1
ATOM 728 O O . LYS A 1 101 ? 14.764 -8.606 -6.178 1.00 90.56 101 LYS A O 1
ATOM 733 N N . ASN A 1 102 ? 15.115 -7.554 -4.236 1.00 94.44 102 ASN A N 1
ATOM 734 C CA . ASN A 1 102 ? 15.940 -8.560 -3.589 1.00 94.44 102 ASN A CA 1
ATOM 735 C C . ASN A 1 102 ? 15.861 -8.389 -2.064 1.00 94.44 102 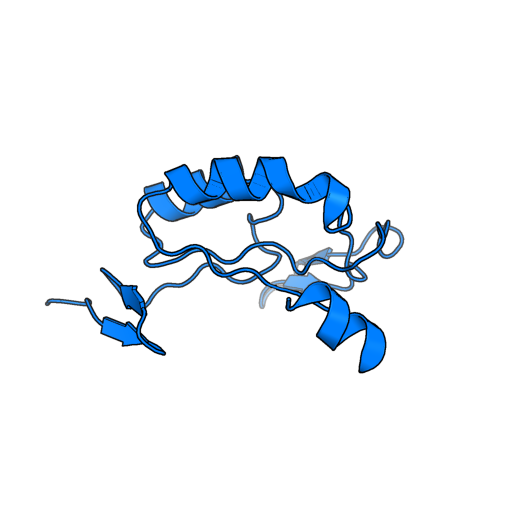ASN A C 1
ATOM 737 O O . ASN A 1 102 ? 15.344 -7.387 -1.564 1.00 94.44 102 ASN A O 1
ATOM 741 N N . LYS A 1 103 ? 16.435 -9.348 -1.328 1.00 96.19 103 LYS A N 1
ATOM 742 C CA . LYS A 1 103 ? 16.479 -9.346 0.143 1.00 96.19 103 LYS A CA 1
ATOM 743 C C . LYS A 1 103 ? 17.012 -8.031 0.722 1.00 96.19 103 LYS A C 1
ATOM 745 O O . LYS A 1 103 ? 16.447 -7.519 1.681 1.00 96.19 103 LYS A O 1
ATOM 750 N N . LYS A 1 104 ? 18.091 -7.485 0.148 1.00 95.62 104 LYS A N 1
ATOM 751 C CA . LYS A 1 104 ? 18.735 -6.263 0.652 1.00 95.62 104 LYS A CA 1
ATOM 752 C C . LYS A 1 104 ? 17.797 -5.061 0.554 1.00 95.62 104 LYS A C 1
ATOM 754 O O . LYS A 1 104 ? 17.673 -4.319 1.520 1.00 95.62 104 LYS A O 1
ATOM 759 N N . GLU A 1 105 ? 17.130 -4.885 -0.584 1.00 94.31 105 GLU A N 1
ATOM 760 C CA . GLU A 1 105 ? 16.161 -3.800 -0.761 1.00 94.31 105 GLU A CA 1
ATOM 761 C C . GLU A 1 105 ? 14.921 -3.986 0.109 1.00 94.31 105 GLU A C 1
ATOM 763 O O . GLU A 1 105 ? 14.466 -3.015 0.700 1.00 94.31 105 GLU A O 1
ATOM 768 N N . PHE A 1 106 ? 14.411 -5.216 0.233 1.00 95.12 106 PHE A N 1
ATOM 769 C CA . PHE A 1 106 ? 13.239 -5.491 1.065 1.00 95.12 106 PHE A CA 1
ATOM 770 C C . PHE A 1 106 ? 13.500 -5.139 2.535 1.00 95.12 106 PHE A C 1
ATOM 772 O O . PHE A 1 106 ? 12.698 -4.455 3.162 1.00 95.12 106 PHE A O 1
ATOM 779 N N . VAL A 1 107 ? 14.662 -5.532 3.070 1.00 94.81 107 VAL A N 1
ATOM 780 C CA . VAL A 1 107 ? 15.076 -5.162 4.433 1.00 94.81 107 VAL A CA 1
ATOM 781 C C . VAL A 1 107 ? 15.246 -3.652 4.579 1.00 94.81 107 VAL A C 1
ATOM 783 O O . VAL A 1 107 ? 14.941 -3.120 5.636 1.00 94.81 107 VAL A O 1
ATOM 786 N N . LEU A 1 108 ? 15.747 -2.960 3.554 1.00 93.50 108 LEU A N 1
ATOM 787 C CA . LEU A 1 108 ? 15.960 -1.516 3.624 1.00 93.50 108 LEU A CA 1
ATOM 788 C C . LEU A 1 108 ? 14.639 -0.738 3.675 1.00 93.50 108 LEU A C 1
ATOM 790 O O . LEU A 1 108 ? 14.542 0.198 4.452 1.00 93.50 108 LEU A O 1
ATOM 794 N N . VAL A 1 109 ? 13.645 -1.124 2.869 1.00 92.50 109 VAL A N 1
ATOM 795 C CA . VAL A 1 109 ? 12.351 -0.416 2.797 1.00 92.50 109 VAL A CA 1
ATOM 796 C C . VAL A 1 109 ? 11.408 -0.758 3.957 1.00 92.50 109 VAL A C 1
ATOM 798 O O . VAL A 1 109 ? 10.456 -0.032 4.201 1.00 92.50 109 VAL A O 1
ATOM 801 N N . SER A 1 110 ? 11.649 -1.872 4.656 1.00 89.00 110 SER A N 1
ATOM 802 C CA . SER A 1 110 ? 10.790 -2.344 5.757 1.00 89.00 110 SER A CA 1
ATOM 803 C C . SER A 1 110 ? 11.220 -1.838 7.141 1.00 89.00 110 SER A C 1
ATOM 805 O O . SER A 1 110 ? 10.658 -2.284 8.139 1.00 89.00 110 SER A O 1
ATOM 807 N N . LYS A 1 111 ? 12.260 -1.004 7.213 1.00 81.00 111 LYS A N 1
ATOM 808 C CA . LYS A 1 111 ? 12.756 -0.389 8.451 1.00 81.00 111 LYS A CA 1
ATOM 809 C C . LYS A 1 111 ? 12.109 0.966 8.664 1.00 81.00 111 LYS A C 1
ATOM 811 O O . LYS A 1 111 ? 11.822 1.262 9.840 1.00 81.00 111 LYS A O 1
#